Protein AF-A0A0T7A7K3-F1 (afdb_monomer_lite)

Sequence (112 aa):
MQKLRELGRRRLWVRLPKFRRALEADVCPAELNDLFEAYALAAERLEELREAEQPDQRLVFEYEVASRGIEEEVTRLLDAILWDPVNNPLSLIESGPVQGRIRIRAGWPSSY

Foldseek 3Di:
DVVQLVQLLVVLCVVPVVCVVVSPDPDDPPVSSVLSNQLSVLVVVLVVLVPDPDRPVVSNVVSVVSNVVSSVVNVVVSCVLCPDPVRNPVVVVPPDPPPDDDPPPDDDDDDD

Structure (mmCIF, N/CA/C/O backbone):
data_AF-A0A0T7A7K3-F1
#
_entry.id   AF-A0A0T7A7K3-F1
#
loop_
_atom_site.group_PDB
_atom_site.id
_atom_site.type_symbol
_atom_site.label_atom_id
_atom_site.label_alt_id
_atom_site.label_comp_id
_atom_site.label_asym_id
_atom_site.label_entity_id
_atom_site.label_seq_id
_atom_site.pdbx_PDB_ins_code
_atom_site.Cartn_x
_atom_site.Cartn_y
_atom_site.Cartn_z
_atom_site.occupancy
_atom_site.B_iso_or_equiv
_atom_site.auth_seq_id
_atom_site.auth_comp_id
_atom_site.auth_asym_id
_atom_site.auth_atom_id
_atom_site.pdbx_PDB_model_num
ATOM 1 N N . MET A 1 1 ? 4.990 17.292 -0.129 1.00 63.50 1 MET A N 1
ATOM 2 C CA . MET A 1 1 ? 4.841 16.267 -1.181 1.00 63.50 1 MET A CA 1
ATOM 3 C C . MET A 1 1 ? 5.895 15.158 -1.069 1.00 63.50 1 MET A C 1
ATOM 5 O O . MET A 1 1 ? 5.515 14.038 -0.776 1.00 63.50 1 MET A O 1
ATOM 9 N N . GLN A 1 2 ? 7.215 15.419 -1.157 1.00 77.12 2 GLN A N 1
ATOM 10 C CA . GLN A 1 2 ? 8.250 14.350 -1.117 1.00 77.12 2 GLN A CA 1
ATOM 11 C C . GLN A 1 2 ? 8.175 13.410 0.108 1.00 77.12 2 GLN A C 1
ATOM 13 O O . GLN A 1 2 ? 8.283 12.197 -0.042 1.00 77.12 2 GLN A O 1
ATOM 18 N N . LYS A 1 3 ? 7.885 13.947 1.303 1.00 88.88 3 LYS A N 1
ATOM 19 C CA . LYS A 1 3 ? 7.685 13.140 2.522 1.00 88.88 3 LYS A CA 1
ATOM 20 C C . LYS A 1 3 ? 6.522 12.143 2.414 1.00 88.88 3 LYS A C 1
ATOM 22 O O . LYS A 1 3 ? 6.654 11.019 2.887 1.00 88.88 3 LYS A O 1
ATOM 27 N N . LEU A 1 4 ? 5.405 12.538 1.792 1.00 91.00 4 LEU A N 1
ATOM 28 C CA . LEU A 1 4 ? 4.241 11.662 1.610 1.00 91.00 4 LEU A CA 1
ATOM 29 C C . LEU A 1 4 ? 4.563 10.532 0.632 1.00 91.00 4 LEU A C 1
ATOM 31 O O . LEU A 1 4 ? 4.238 9.382 0.901 1.00 91.00 4 LEU A O 1
ATOM 35 N N . ARG A 1 5 ? 5.290 10.832 -0.448 1.00 91.75 5 ARG A N 1
ATOM 36 C CA . ARG A 1 5 ? 5.752 9.820 -1.411 1.00 91.75 5 ARG A CA 1
ATOM 37 C C . ARG A 1 5 ? 6.628 8.765 -0.746 1.00 91.75 5 ARG A C 1
ATOM 39 O O . ARG A 1 5 ? 6.401 7.572 -0.916 1.00 91.75 5 ARG A O 1
ATOM 46 N N . GLU A 1 6 ? 7.604 9.188 0.054 1.00 91.75 6 GLU A N 1
ATOM 47 C CA . GLU A 1 6 ? 8.470 8.263 0.791 1.00 91.75 6 GLU A CA 1
ATOM 48 C C . GLU A 1 6 ? 7.693 7.426 1.814 1.00 91.75 6 GLU A C 1
ATOM 50 O O . GLU A 1 6 ? 7.941 6.224 1.934 1.00 91.75 6 GLU A O 1
ATOM 55 N N . LEU A 1 7 ? 6.742 8.037 2.529 1.00 94.31 7 LEU A N 1
ATOM 56 C CA . LEU A 1 7 ? 5.877 7.338 3.478 1.00 94.31 7 LEU A CA 1
ATOM 57 C C . LEU A 1 7 ? 5.026 6.274 2.776 1.00 94.31 7 LEU A C 1
ATOM 59 O O . LEU A 1 7 ? 5.019 5.118 3.199 1.00 94.31 7 LEU A O 1
ATOM 63 N N . GLY A 1 8 ? 4.364 6.642 1.680 1.00 94.56 8 GLY A N 1
ATOM 64 C CA . GLY A 1 8 ? 3.549 5.734 0.880 1.00 94.56 8 GLY A CA 1
ATOM 65 C C . GLY A 1 8 ? 4.364 4.581 0.316 1.00 94.56 8 GLY A C 1
ATOM 66 O O . GLY A 1 8 ? 3.991 3.424 0.494 1.00 94.56 8 GLY A O 1
ATOM 67 N N . ARG A 1 9 ? 5.540 4.877 -0.251 1.00 93.62 9 ARG A N 1
ATOM 68 C CA . ARG A 1 9 ? 6.483 3.868 -0.751 1.00 93.62 9 ARG A CA 1
ATOM 69 C C . ARG A 1 9 ? 6.906 2.885 0.342 1.00 93.62 9 ARG A C 1
ATOM 71 O O . ARG A 1 9 ? 6.900 1.681 0.110 1.00 93.62 9 ARG A O 1
ATOM 78 N N . ARG A 1 10 ? 7.224 3.366 1.551 1.00 94.12 10 ARG A N 1
ATOM 79 C CA . ARG A 1 10 ? 7.574 2.505 2.700 1.00 94.12 10 ARG A CA 1
ATOM 80 C C . ARG A 1 10 ? 6.406 1.630 3.146 1.00 94.12 10 ARG A C 1
ATOM 82 O O . ARG A 1 10 ? 6.602 0.443 3.399 1.00 94.12 10 ARG A O 1
ATOM 89 N N . ARG A 1 11 ? 5.196 2.188 3.228 1.00 95.44 11 ARG A N 1
ATOM 90 C CA . ARG A 1 11 ? 3.995 1.424 3.596 1.00 95.44 11 ARG A CA 1
ATOM 91 C C . ARG A 1 11 ? 3.689 0.349 2.543 1.00 95.44 11 ARG A C 1
ATOM 93 O O . ARG A 1 11 ? 3.483 -0.810 2.900 1.00 95.44 11 ARG A O 1
ATOM 100 N N . LEU A 1 12 ? 3.789 0.687 1.257 1.00 95.12 12 LEU A N 1
ATOM 101 C CA . LEU A 1 12 ? 3.646 -0.266 0.151 1.00 95.12 12 LEU A CA 1
ATOM 102 C C . LEU A 1 12 ? 4.750 -1.327 0.142 1.00 95.12 12 LEU A C 1
ATOM 104 O O . LEU A 1 12 ? 4.463 -2.482 -0.140 1.00 95.12 12 LEU A O 1
ATOM 108 N N . TRP A 1 13 ? 5.986 -0.999 0.520 1.00 94.62 13 TRP A N 1
ATOM 109 C CA . TRP A 1 13 ? 7.078 -1.977 0.629 1.00 94.62 13 TRP A CA 1
ATOM 110 C C . TRP A 1 13 ? 6.778 -3.082 1.656 1.00 94.62 13 TRP A C 1
ATOM 112 O O . TRP A 1 13 ? 7.101 -4.257 1.444 1.00 94.62 13 TRP A O 1
ATOM 122 N N . VAL A 1 14 ? 6.122 -2.720 2.764 1.00 94.06 14 VAL A N 1
ATOM 123 C CA . VAL A 1 14 ? 5.649 -3.686 3.768 1.00 94.06 14 VAL A CA 1
ATOM 124 C C . VAL A 1 14 ? 4.480 -4.498 3.213 1.00 94.06 14 VAL A C 1
ATOM 126 O O . VAL A 1 14 ? 4.453 -5.721 3.361 1.00 94.06 14 VAL A O 1
ATOM 129 N N . ARG A 1 15 ? 3.535 -3.821 2.555 1.00 94.38 15 ARG A N 1
ATOM 130 C CA . ARG A 1 15 ? 2.280 -4.400 2.069 1.00 94.38 15 ARG A CA 1
ATOM 131 C C . ARG A 1 15 ? 2.443 -5.322 0.858 1.00 94.38 15 ARG A C 1
ATOM 133 O O . ARG A 1 15 ? 1.731 -6.318 0.753 1.00 94.38 15 ARG A O 1
ATOM 140 N N . LEU A 1 16 ? 3.390 -5.010 -0.022 1.00 93.06 16 LEU A N 1
ATOM 141 C CA . LEU A 1 16 ? 3.636 -5.655 -1.309 1.00 93.06 16 LEU A CA 1
ATOM 142 C C . LEU A 1 16 ? 5.031 -6.311 -1.325 1.00 93.06 16 LEU A C 1
ATOM 144 O O . LEU A 1 16 ? 5.932 -5.870 -2.046 1.00 93.06 16 LEU A O 1
ATOM 148 N N . PRO A 1 17 ? 5.244 -7.400 -0.558 1.00 90.75 17 PRO A N 1
ATOM 149 C CA . PRO A 1 17 ? 6.564 -8.008 -0.392 1.00 90.75 17 PRO A CA 1
ATOM 150 C C . PRO A 1 17 ? 7.182 -8.497 -1.709 1.00 90.75 17 PRO A C 1
ATOM 152 O O . PRO A 1 17 ? 8.404 -8.528 -1.846 1.00 90.75 17 PRO A O 1
ATOM 155 N N . LYS A 1 18 ? 6.342 -8.846 -2.689 1.00 89.25 18 LYS A N 1
ATOM 156 C CA . LYS A 1 18 ? 6.757 -9.331 -4.010 1.00 89.25 18 LYS A CA 1
ATOM 157 C C . LYS A 1 18 ? 7.480 -8.262 -4.841 1.00 89.25 18 LYS A C 1
ATOM 159 O O . LYS A 1 18 ? 8.319 -8.608 -5.664 1.00 89.25 18 LYS A O 1
ATOM 164 N N . PHE A 1 19 ? 7.199 -6.982 -4.589 1.00 88.44 19 PHE A N 1
ATOM 165 C CA . PHE A 1 19 ? 7.701 -5.854 -5.377 1.00 88.44 19 PHE A CA 1
ATOM 166 C C . PHE A 1 19 ? 8.749 -5.005 -4.653 1.00 88.44 19 PHE A C 1
ATOM 168 O O . PHE A 1 19 ? 9.124 -3.944 -5.145 1.00 88.44 19 PHE A O 1
ATOM 175 N N . ARG A 1 20 ? 9.270 -5.464 -3.507 1.00 89.00 20 ARG A N 1
ATOM 176 C CA . ARG A 1 20 ? 10.242 -4.709 -2.693 1.00 89.00 20 ARG A CA 1
ATOM 177 C C . ARG A 1 20 ? 11.426 -4.174 -3.495 1.00 89.00 20 ARG A C 1
ATOM 179 O O . ARG A 1 20 ? 11.726 -2.994 -3.387 1.00 89.00 20 ARG A O 1
ATOM 186 N N . ARG A 1 21 ? 12.027 -5.002 -4.360 1.00 83.25 21 ARG A N 1
ATOM 187 C CA . ARG A 1 21 ? 13.162 -4.588 -5.210 1.00 83.25 21 ARG A CA 1
ATOM 188 C C . ARG A 1 21 ? 12.791 -3.456 -6.173 1.00 83.25 21 ARG A C 1
ATOM 190 O O . ARG A 1 21 ? 13.605 -2.577 -6.411 1.00 83.25 21 ARG A O 1
ATO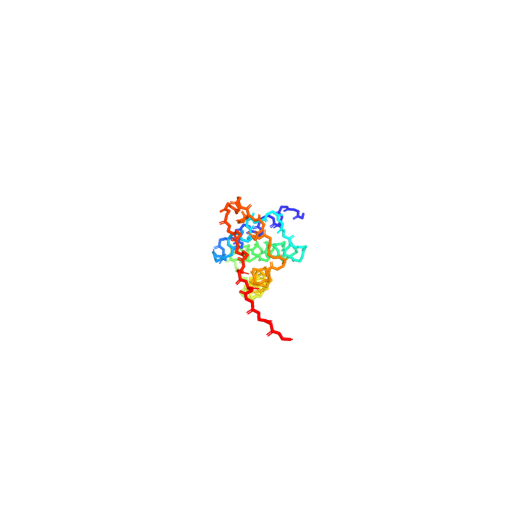M 197 N N . ALA A 1 22 ? 11.573 -3.471 -6.712 1.00 83.94 22 ALA A N 1
ATOM 198 C CA . ALA A 1 22 ? 11.098 -2.421 -7.609 1.00 83.94 22 ALA A CA 1
ATOM 199 C C . ALA A 1 22 ? 10.732 -1.137 -6.842 1.00 83.94 22 ALA A C 1
ATOM 201 O O . ALA A 1 22 ? 10.994 -0.040 -7.318 1.00 83.94 22 ALA A O 1
ATOM 202 N N . LEU A 1 23 ? 10.199 -1.265 -5.623 1.00 86.00 23 LEU A N 1
ATOM 203 C CA . LEU A 1 23 ? 9.906 -0.137 -4.730 1.00 86.00 23 LEU A CA 1
ATOM 204 C C . LEU A 1 23 ? 11.173 0.502 -4.128 1.00 86.00 23 LEU A C 1
ATOM 206 O O . LEU A 1 23 ? 11.143 1.662 -3.726 1.00 86.00 23 LEU A O 1
ATOM 210 N N . GLU A 1 24 ? 12.281 -0.237 -4.058 1.00 84.50 24 GLU A N 1
ATOM 211 C CA . GLU A 1 24 ? 13.604 0.262 -3.653 1.00 84.50 24 GLU A CA 1
ATOM 212 C C . GLU A 1 24 ? 14.348 0.980 -4.782 1.00 84.50 24 GLU A C 1
ATOM 214 O O . GLU A 1 24 ? 15.292 1.720 -4.506 1.00 84.50 24 GLU A O 1
ATOM 219 N N . ALA A 1 25 ? 13.941 0.783 -6.039 1.00 77.69 25 ALA A N 1
ATOM 220 C CA . ALA A 1 25 ? 14.588 1.428 -7.169 1.00 77.69 25 ALA A CA 1
ATOM 221 C C . ALA A 1 25 ? 14.438 2.956 -7.076 1.00 77.69 25 ALA A C 1
ATOM 223 O O . ALA A 1 25 ? 13.349 3.487 -6.844 1.00 77.69 25 ALA A O 1
ATOM 224 N N . ASP A 1 26 ? 15.547 3.667 -7.284 1.00 66.00 26 ASP A N 1
ATOM 225 C CA . ASP A 1 26 ? 15.580 5.136 -7.268 1.00 66.00 26 ASP A CA 1
ATOM 226 C C . ASP A 1 26 ? 14.891 5.750 -8.497 1.00 66.00 26 ASP A C 1
ATOM 228 O O . ASP A 1 26 ? 14.486 6.911 -8.489 1.00 66.00 26 ASP A O 1
ATOM 232 N N . VAL A 1 27 ? 14.716 4.951 -9.553 1.00 64.81 27 VAL A N 1
ATOM 233 C CA . VAL A 1 27 ? 14.011 5.346 -10.770 1.00 64.81 27 VAL A CA 1
ATOM 234 C C . VAL A 1 27 ? 12.588 4.809 -10.702 1.00 64.81 27 VAL A C 1
ATOM 236 O O . VAL A 1 27 ? 12.342 3.634 -10.970 1.00 64.81 27 VAL A O 1
ATOM 239 N N . CYS A 1 28 ? 11.651 5.686 -10.346 1.00 69.00 28 CYS A N 1
ATOM 240 C CA . CYS A 1 28 ? 10.224 5.389 -10.342 1.00 69.00 28 CYS A CA 1
ATOM 241 C C . CYS A 1 28 ? 9.498 6.337 -11.311 1.00 69.00 28 CYS A C 1
ATOM 243 O O . CYS A 1 28 ? 9.688 7.555 -11.199 1.00 69.00 28 CYS A O 1
ATOM 245 N N . PRO A 1 29 ? 8.682 5.831 -12.256 1.00 77.81 29 PRO A N 1
ATOM 246 C CA . PRO A 1 29 ? 7.860 6.682 -13.110 1.00 77.81 29 PRO A CA 1
ATOM 247 C C . PRO A 1 29 ? 6.990 7.646 -12.294 1.00 77.81 29 PRO A C 1
ATOM 249 O O . PRO A 1 29 ? 6.572 7.341 -11.176 1.00 77.81 29 PRO A O 1
ATOM 252 N N . ALA A 1 30 ? 6.718 8.826 -12.859 1.00 82.38 30 ALA A N 1
ATOM 253 C CA . ALA A 1 30 ? 5.961 9.883 -12.184 1.00 82.38 30 ALA A CA 1
ATOM 254 C C . ALA A 1 30 ? 4.585 9.399 -11.692 1.00 82.38 30 ALA A C 1
ATOM 256 O O . ALA A 1 30 ? 4.184 9.732 -10.583 1.00 82.38 30 ALA A O 1
ATOM 257 N N . GLU A 1 31 ? 3.938 8.529 -12.465 1.00 84.94 31 GLU A N 1
ATOM 258 C CA . GLU A 1 31 ? 2.652 7.904 -12.139 1.00 84.94 31 GLU A CA 1
ATOM 259 C C . GLU A 1 31 ? 2.696 7.110 -10.821 1.00 84.94 31 GLU A C 1
ATOM 261 O O . GLU A 1 31 ? 1.773 7.195 -10.014 1.00 84.94 31 GLU A O 1
ATOM 266 N N . LEU A 1 32 ? 3.796 6.400 -10.537 1.00 89.50 32 LEU A N 1
ATOM 267 C CA . LEU A 1 32 ? 3.963 5.693 -9.264 1.00 89.50 32 LEU A CA 1
ATOM 268 C C . LEU A 1 32 ? 4.151 6.657 -8.090 1.00 89.50 32 LEU A C 1
ATOM 270 O O . LEU A 1 32 ? 3.664 6.383 -6.996 1.00 89.50 32 LEU A O 1
ATOM 274 N N . ASN A 1 33 ? 4.809 7.801 -8.301 1.00 90.44 33 ASN A N 1
ATOM 275 C CA . ASN A 1 33 ? 4.988 8.795 -7.241 1.00 90.44 33 ASN A CA 1
ATOM 276 C C . ASN A 1 33 ? 3.650 9.366 -6.758 1.00 90.44 33 ASN A C 1
ATOM 278 O O . ASN A 1 33 ? 3.467 9.533 -5.551 1.00 90.44 33 ASN A O 1
ATOM 282 N N . ASP A 1 34 ? 2.723 9.632 -7.676 1.00 92.12 34 ASP A N 1
ATOM 283 C CA . ASP A 1 34 ? 1.396 10.144 -7.329 1.00 92.12 34 ASP A CA 1
ATOM 284 C C . ASP A 1 34 ? 0.569 9.080 -6.591 1.00 92.12 34 ASP A C 1
ATOM 286 O O . ASP A 1 34 ? -0.093 9.385 -5.596 1.00 92.12 34 ASP A O 1
ATOM 290 N N . LEU A 1 35 ? 0.686 7.809 -6.990 1.00 95.06 35 LEU A N 1
ATOM 291 C CA . LEU A 1 35 ? 0.058 6.690 -6.279 1.00 95.06 35 LEU A CA 1
ATOM 292 C C . LEU A 1 35 ? 0.645 6.479 -4.879 1.00 95.06 35 LEU A C 1
ATOM 294 O O . LEU A 1 35 ? -0.097 6.180 -3.946 1.00 95.06 35 LEU A O 1
ATOM 298 N N . PHE A 1 36 ? 1.953 6.670 -4.690 1.00 94.94 36 PHE A N 1
ATOM 299 C CA . PHE A 1 36 ? 2.564 6.600 -3.361 1.00 94.94 36 PHE A CA 1
ATOM 300 C C . PHE A 1 36 ? 2.031 7.703 -2.449 1.00 94.94 36 PHE A C 1
ATOM 302 O O . PHE A 1 36 ? 1.682 7.442 -1.300 1.00 94.94 36 PHE A O 1
ATOM 309 N N . GLU A 1 37 ? 1.939 8.928 -2.958 1.00 94.75 37 GLU A N 1
ATOM 310 C CA . GLU A 1 37 ? 1.385 10.055 -2.211 1.00 94.75 37 GLU A CA 1
ATOM 311 C C . GLU A 1 37 ? -0.089 9.826 -1.847 1.00 94.75 37 GLU A C 1
ATOM 313 O O . GLU A 1 37 ? -0.460 9.976 -0.681 1.00 94.75 37 GLU A O 1
ATOM 318 N N . ALA A 1 38 ? -0.903 9.364 -2.800 1.00 96.19 38 ALA A N 1
ATOM 319 C CA . ALA A 1 38 ? -2.302 9.013 -2.562 1.00 96.19 38 ALA A CA 1
ATOM 320 C C . ALA A 1 38 ? -2.452 7.888 -1.524 1.00 96.19 38 ALA A C 1
ATOM 322 O O . ALA A 1 38 ? -3.289 7.986 -0.625 1.00 96.19 38 ALA A O 1
ATOM 323 N N . TYR A 1 39 ? -1.615 6.847 -1.601 1.00 97.50 39 TYR A N 1
ATOM 324 C CA . TYR A 1 39 ? -1.639 5.747 -0.638 1.00 97.50 39 TYR A CA 1
ATOM 325 C C . TYR A 1 39 ? -1.279 6.212 0.771 1.00 97.50 39 TYR A C 1
ATOM 327 O O . TYR A 1 39 ? -1.909 5.792 1.738 1.00 97.50 39 TYR A O 1
ATOM 335 N N . ALA A 1 40 ? -0.278 7.090 0.901 1.00 97.06 40 ALA A N 1
ATOM 336 C CA . ALA A 1 40 ? 0.127 7.630 2.193 1.00 97.06 40 ALA A CA 1
ATOM 337 C C . ALA A 1 40 ? -1.042 8.334 2.892 1.00 97.06 40 ALA A C 1
ATOM 339 O O . ALA A 1 40 ? -1.331 8.012 4.043 1.00 97.06 40 ALA A O 1
ATOM 340 N N . LEU A 1 41 ? -1.736 9.217 2.166 1.00 96.94 41 LEU A N 1
ATOM 341 C CA . LEU A 1 41 ? -2.890 9.966 2.666 1.00 96.94 41 LEU A CA 1
ATOM 342 C C . LEU A 1 41 ? -4.064 9.045 3.017 1.00 96.94 41 LEU A C 1
ATOM 344 O O . LEU A 1 41 ? -4.653 9.179 4.087 1.00 96.94 41 LEU A O 1
ATOM 348 N N . ALA A 1 42 ? -4.388 8.086 2.144 1.00 96.88 42 ALA A N 1
ATOM 349 C CA . ALA A 1 42 ? -5.478 7.146 2.388 1.00 96.88 42 ALA A CA 1
ATOM 350 C C . ALA A 1 42 ? -5.207 6.269 3.620 1.00 96.88 42 ALA A C 1
ATOM 352 O O . ALA A 1 42 ? -6.083 6.102 4.467 1.00 96.88 42 ALA A O 1
ATOM 353 N N . ALA A 1 43 ? -3.984 5.751 3.748 1.00 96.06 43 ALA A N 1
ATOM 354 C CA . ALA A 1 43 ? -3.595 4.907 4.869 1.00 96.06 43 ALA A CA 1
ATOM 355 C C . ALA A 1 43 ? -3.509 5.690 6.189 1.00 96.06 43 ALA A C 1
ATOM 357 O O . ALA A 1 43 ? -3.888 5.157 7.224 1.00 96.06 43 ALA A O 1
ATOM 358 N N . GLU A 1 44 ? -3.025 6.937 6.169 1.00 96.31 44 GLU A N 1
ATOM 359 C CA . GLU A 1 44 ? -2.989 7.811 7.353 1.00 96.31 44 GLU A CA 1
ATOM 360 C C . GLU A 1 44 ? -4.408 8.119 7.823 1.00 96.31 44 GLU A C 1
ATOM 362 O O . GLU A 1 44 ? -4.741 7.894 8.983 1.00 96.31 44 GLU A O 1
ATOM 367 N N . ARG A 1 45 ? -5.294 8.497 6.898 1.00 96.06 45 ARG A N 1
ATOM 368 C CA . ARG A 1 45 ? -6.683 8.772 7.249 1.00 96.06 45 ARG A CA 1
ATOM 369 C C . ARG A 1 45 ? -7.423 7.534 7.756 1.00 96.06 45 ARG A C 1
ATOM 371 O O . ARG A 1 45 ? -8.244 7.640 8.662 1.00 96.06 45 ARG A O 1
ATOM 378 N N . LEU A 1 46 ? -7.138 6.362 7.192 1.00 95.69 46 LEU A N 1
ATOM 379 C CA . LEU A 1 46 ? -7.699 5.095 7.657 1.00 95.69 46 LEU A CA 1
ATOM 380 C C . LEU A 1 46 ? -7.237 4.743 9.079 1.00 95.69 46 LEU A C 1
ATOM 382 O O . LEU A 1 46 ? -8.028 4.228 9.866 1.00 95.69 46 LEU A O 1
ATOM 386 N N . GLU A 1 47 ? -5.972 5.006 9.401 1.00 95.25 47 GLU A N 1
ATOM 387 C CA . GLU A 1 47 ? -5.405 4.820 10.740 1.00 95.25 47 GLU A CA 1
ATOM 388 C C . GLU A 1 47 ? -6.087 5.753 11.748 1.00 95.25 47 GLU A C 1
ATOM 390 O O . GLU A 1 47 ? -6.660 5.270 12.722 1.00 95.25 47 GLU A O 1
ATOM 395 N N . GLU A 1 48 ? -6.185 7.050 11.437 1.00 95.88 48 GLU A N 1
ATOM 396 C CA . GLU A 1 48 ? -6.914 8.030 12.258 1.00 95.88 48 GLU A CA 1
ATOM 397 C C . GLU A 1 48 ? -8.376 7.628 12.500 1.00 95.88 48 GLU A C 1
ATOM 399 O O . GLU A 1 48 ? -8.889 7.739 13.613 1.00 95.88 48 GLU A O 1
ATOM 404 N N . LEU A 1 49 ? -9.067 7.161 11.454 1.00 95.88 49 LEU A N 1
ATOM 405 C CA . LEU A 1 49 ? -10.460 6.730 11.557 1.00 95.88 49 LEU A CA 1
ATOM 406 C C . LEU A 1 49 ? -10.612 5.501 12.452 1.00 95.88 49 LEU A C 1
ATOM 408 O O . LEU A 1 49 ? -11.613 5.405 13.152 1.00 95.88 49 LEU A O 1
ATOM 412 N N . ARG A 1 50 ? -9.652 4.571 12.431 1.00 93.69 50 ARG A N 1
ATOM 413 C CA . ARG A 1 50 ? -9.676 3.349 13.250 1.00 93.69 50 ARG A CA 1
ATOM 414 C C . ARG A 1 50 ? -9.314 3.602 14.710 1.00 93.69 50 ARG A C 1
ATOM 416 O O . ARG A 1 50 ? -9.792 2.870 15.570 1.00 93.69 50 ARG A O 1
ATOM 423 N N . GLU A 1 51 ? -8.482 4.603 14.978 1.00 95.81 51 GLU A N 1
ATOM 424 C CA . GLU A 1 51 ? -8.077 4.996 16.333 1.00 95.81 51 GLU A CA 1
ATOM 425 C C . GLU A 1 51 ? -9.093 5.916 17.030 1.00 95.81 51 GLU A C 1
ATOM 427 O O . GLU A 1 51 ? -9.014 6.117 18.243 1.00 95.81 51 GLU A O 1
ATOM 432 N N . ALA A 1 52 ? -10.063 6.464 16.293 1.00 94.88 52 ALA A N 1
ATOM 433 C CA . ALA A 1 52 ? -11.122 7.290 16.861 1.00 94.88 52 ALA A CA 1
ATOM 434 C C . ALA A 1 52 ? -11.974 6.515 17.886 1.00 94.88 52 ALA A C 1
ATOM 436 O O . ALA A 1 52 ? -12.289 5.344 17.696 1.00 94.88 52 ALA A O 1
ATOM 437 N N . GLU A 1 53 ? -12.424 7.199 18.947 1.00 92.69 53 GLU A N 1
ATOM 438 C CA . GLU A 1 53 ? -13.273 6.612 20.002 1.00 92.69 53 GLU A CA 1
ATOM 439 C C . GLU A 1 53 ? -14.590 6.038 19.447 1.00 92.69 53 GLU A C 1
ATOM 441 O O . GLU A 1 53 ? -15.096 5.025 19.927 1.00 92.69 53 GLU A O 1
ATOM 446 N N . GLN A 1 54 ? -15.134 6.679 18.409 1.00 94.06 54 GLN A N 1
ATOM 447 C CA . GLN A 1 54 ? -16.330 6.243 17.691 1.00 94.06 54 GLN A CA 1
ATOM 448 C C . GLN A 1 54 ? -16.049 6.267 16.182 1.00 94.06 54 GLN A C 1
ATOM 450 O O . GLN A 1 54 ? -16.323 7.270 15.518 1.00 94.06 54 GLN A O 1
ATOM 455 N N . PRO A 1 55 ? -15.460 5.192 15.633 1.00 90.94 55 PRO A N 1
ATOM 456 C CA . PRO A 1 55 ? -15.069 5.137 14.231 1.00 90.94 55 PRO A CA 1
ATOM 457 C C . PRO A 1 55 ? -16.299 5.105 13.317 1.00 90.94 55 PRO A C 1
ATOM 459 O O . PRO A 1 55 ? -17.169 4.238 13.456 1.00 90.94 55 PRO A O 1
ATOM 462 N N . ASP A 1 56 ? -16.351 6.011 12.337 1.00 95.25 56 ASP A N 1
ATOM 463 C CA . ASP A 1 56 ? -17.343 5.949 11.262 1.00 95.25 56 ASP A CA 1
ATOM 464 C C . ASP A 1 56 ? -17.021 4.759 10.348 1.00 95.25 56 ASP A C 1
ATOM 466 O O . ASP A 1 56 ? -16.152 4.823 9.476 1.00 95.25 56 ASP A O 1
ATOM 470 N N . GLN A 1 57 ? -17.739 3.656 10.562 1.00 95.88 57 GLN A N 1
ATOM 471 C CA . GLN A 1 57 ? -17.539 2.393 9.849 1.00 95.88 57 GLN A CA 1
ATOM 472 C C . GLN A 1 57 ? -17.698 2.531 8.333 1.00 95.88 57 GLN A C 1
ATOM 474 O O . GLN A 1 57 ? -17.058 1.798 7.578 1.00 95.88 57 GLN A O 1
ATOM 479 N N . ARG A 1 58 ? -18.525 3.476 7.868 1.00 96.81 58 ARG A N 1
ATOM 480 C CA . ARG A 1 58 ? -18.689 3.719 6.437 1.00 96.81 58 ARG A CA 1
ATOM 481 C C . ARG A 1 58 ? -17.430 4.353 5.862 1.00 96.81 58 ARG A C 1
ATOM 483 O O . ARG A 1 58 ? -16.934 3.877 4.845 1.00 96.81 58 ARG A O 1
ATOM 490 N N . LEU A 1 59 ? -16.899 5.383 6.519 1.00 95.94 59 LEU A N 1
ATOM 491 C CA . LEU A 1 59 ? -15.658 6.020 6.080 1.00 95.94 59 LEU A CA 1
ATOM 492 C C . LEU A 1 59 ? -14.473 5.057 6.172 1.00 95.94 59 LEU A C 1
ATOM 494 O O . LEU A 1 59 ? -13.673 5.000 5.245 1.00 95.94 59 LEU A O 1
ATOM 498 N N . VAL A 1 60 ? -14.384 4.251 7.234 1.00 96.94 60 VAL A N 1
ATOM 499 C CA . VAL A 1 60 ? -13.362 3.195 7.341 1.00 96.94 60 VAL A CA 1
ATOM 500 C C . VAL A 1 60 ? -13.416 2.279 6.116 1.00 96.94 60 VAL A C 1
ATOM 502 O O . VAL A 1 60 ? -12.394 2.080 5.463 1.00 96.94 60 VAL A O 1
ATOM 505 N N . PHE A 1 61 ? -14.601 1.785 5.750 1.00 97.38 61 PHE A N 1
ATOM 506 C CA . PHE A 1 61 ? -14.767 0.931 4.575 1.00 97.38 61 PHE A CA 1
ATOM 507 C C . PHE A 1 61 ? -14.396 1.641 3.262 1.00 97.38 61 PHE A C 1
ATOM 509 O O . PHE A 1 61 ? -13.691 1.070 2.432 1.00 97.38 61 PHE A O 1
ATOM 516 N N . GLU A 1 62 ? -14.820 2.892 3.069 1.00 97.56 62 GLU A N 1
ATOM 517 C CA . GLU A 1 62 ? -14.486 3.676 1.871 1.00 97.56 62 GLU A CA 1
ATOM 518 C C . GLU A 1 62 ? -12.962 3.852 1.717 1.00 97.56 62 GLU A C 1
ATOM 520 O O . GLU A 1 62 ? -12.416 3.628 0.633 1.00 97.56 62 GLU A O 1
ATOM 525 N N . TYR A 1 63 ? -12.255 4.162 2.808 1.00 97.25 63 TYR A N 1
ATOM 526 C CA . TYR A 1 63 ? -10.795 4.295 2.807 1.00 97.25 63 TYR A CA 1
ATOM 527 C C . TYR A 1 63 ? -10.061 2.954 2.674 1.00 97.25 63 TYR A C 1
ATOM 529 O O . TYR A 1 63 ? -8.997 2.900 2.051 1.00 97.25 63 TYR A O 1
ATOM 537 N N . GLU A 1 64 ? -10.615 1.854 3.191 1.00 97.00 64 GLU A N 1
ATOM 538 C CA . GLU A 1 64 ? -10.094 0.508 2.926 1.00 97.00 64 GLU A CA 1
ATOM 539 C C . GLU A 1 64 ? -10.174 0.151 1.440 1.00 97.00 64 GLU A C 1
ATOM 541 O O . GLU A 1 64 ? -9.198 -0.349 0.875 1.00 97.00 64 GLU A O 1
ATOM 546 N N . VAL A 1 65 ? -11.313 0.425 0.798 1.00 97.81 65 VAL A N 1
ATOM 547 C CA . VAL A 1 65 ? -11.508 0.179 -0.637 1.00 97.81 65 VAL A CA 1
ATOM 548 C C . VAL A 1 65 ? -10.565 1.051 -1.462 1.00 97.81 65 VAL A C 1
ATOM 550 O O . VAL A 1 65 ? -9.893 0.535 -2.354 1.00 97.81 65 VAL A O 1
ATOM 553 N N . ALA A 1 66 ? -10.449 2.340 -1.133 1.00 96.88 66 ALA A N 1
ATOM 554 C CA . ALA A 1 66 ? -9.516 3.243 -1.803 1.00 96.88 66 ALA A CA 1
ATOM 555 C C . ALA A 1 66 ? -8.061 2.761 -1.673 1.00 96.88 66 ALA A C 1
ATOM 557 O O . ALA A 1 66 ? -7.337 2.705 -2.666 1.00 96.88 66 ALA A O 1
ATOM 558 N N . SER A 1 67 ? -7.649 2.343 -0.471 1.00 96.75 67 SER A N 1
ATOM 559 C CA . 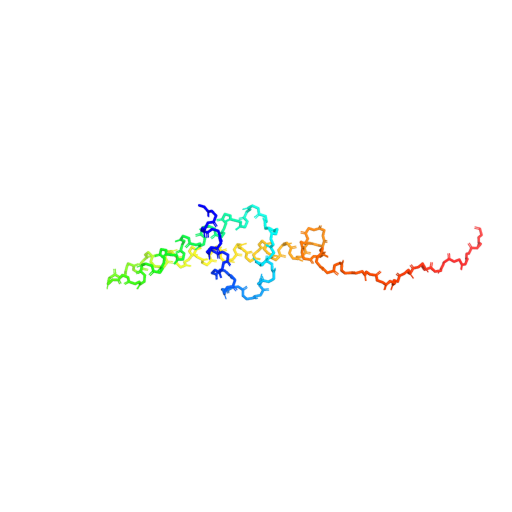SER A 1 67 ? -6.290 1.842 -0.229 1.00 96.75 67 SER A CA 1
ATOM 560 C C . SER A 1 67 ? -5.995 0.591 -1.059 1.00 96.75 67 SER A C 1
ATOM 562 O O . SER A 1 67 ? -4.936 0.502 -1.676 1.00 96.75 67 SER A O 1
ATOM 564 N N . ARG A 1 68 ? -6.946 -0.352 -1.133 1.00 97.12 68 ARG A N 1
ATOM 565 C CA . ARG A 1 68 ? -6.813 -1.557 -1.968 1.00 97.12 68 ARG A CA 1
ATOM 566 C C . ARG A 1 68 ? -6.746 -1.231 -3.456 1.00 97.12 68 ARG A C 1
ATOM 568 O O . ARG A 1 68 ? -5.899 -1.787 -4.143 1.00 97.12 68 ARG A O 1
ATOM 575 N N . GLY A 1 69 ? -7.575 -0.306 -3.940 1.00 97.94 69 GLY A N 1
ATOM 576 C CA . GLY A 1 69 ? -7.532 0.127 -5.339 1.00 97.94 69 GLY A CA 1
ATOM 577 C C . GLY A 1 69 ? -6.171 0.714 -5.725 1.00 97.94 69 GLY A C 1
ATOM 578 O O . GLY A 1 69 ? -5.651 0.426 -6.800 1.00 97.94 69 GLY A O 1
ATOM 579 N N . ILE A 1 70 ? -5.545 1.471 -4.820 1.00 97.00 70 ILE A N 1
ATOM 580 C CA . ILE A 1 70 ? -4.190 1.992 -5.036 1.00 97.00 70 ILE A CA 1
ATOM 581 C C . ILE A 1 70 ? -3.147 0.859 -5.006 1.00 97.00 70 ILE A C 1
ATOM 583 O O . ILE A 1 70 ? -2.258 0.836 -5.855 1.00 97.00 70 ILE A O 1
ATOM 587 N N . GLU A 1 71 ? -3.252 -0.105 -4.079 1.00 96.38 71 GLU A N 1
ATOM 588 C CA . GLU A 1 71 ? -2.370 -1.291 -4.031 1.00 96.38 71 GLU A CA 1
ATOM 589 C C . GLU A 1 71 ? -2.417 -2.102 -5.341 1.00 96.38 71 GLU A C 1
ATOM 591 O O . GLU A 1 71 ? -1.374 -2.536 -5.845 1.00 96.38 71 GLU A O 1
ATOM 596 N N . GLU A 1 72 ? -3.613 -2.295 -5.900 1.00 96.50 72 GLU A N 1
ATOM 597 C CA . GLU A 1 72 ? -3.840 -3.007 -7.162 1.00 96.50 72 GLU A CA 1
ATOM 598 C C . GLU A 1 72 ? -3.242 -2.257 -8.356 1.00 96.50 72 GLU A C 1
ATOM 600 O O . GLU A 1 72 ? -2.545 -2.858 -9.175 1.00 96.50 72 GLU A O 1
ATOM 605 N N . GLU A 1 73 ? -3.444 -0.942 -8.433 1.00 95.44 73 GLU A N 1
ATOM 606 C CA . GLU A 1 73 ? -2.910 -0.129 -9.525 1.00 95.44 73 GLU A CA 1
ATOM 607 C C . GLU A 1 73 ? -1.377 -0.053 -9.491 1.00 95.44 73 GLU A C 1
ATOM 609 O O . GLU A 1 73 ? -0.718 -0.230 -10.517 1.00 95.44 73 GLU A O 1
ATOM 614 N N . VAL A 1 74 ? -0.788 0.113 -8.301 1.00 93.69 74 VAL A N 1
ATOM 615 C CA . VAL A 1 74 ? 0.670 0.045 -8.113 1.00 93.69 74 VAL A CA 1
ATOM 616 C C . VAL A 1 74 ? 1.200 -1.316 -8.558 1.00 93.69 74 VAL A C 1
ATOM 618 O O . VAL A 1 74 ? 2.195 -1.383 -9.276 1.00 93.69 74 VAL A O 1
ATOM 621 N N . THR A 1 75 ? 0.528 -2.402 -8.172 1.00 92.75 75 THR A N 1
ATOM 622 C CA . THR A 1 75 ? 0.896 -3.762 -8.585 1.00 92.75 75 THR A CA 1
ATOM 623 C C . THR A 1 75 ? 0.868 -3.904 -10.105 1.00 92.75 75 THR A C 1
ATOM 625 O O . THR A 1 75 ? 1.843 -4.372 -10.688 1.00 92.75 75 THR A O 1
ATOM 628 N N . ARG A 1 76 ? -0.197 -3.428 -10.760 1.00 92.06 76 ARG A N 1
ATOM 629 C CA . ARG A 1 76 ? -0.348 -3.463 -12.219 1.00 92.06 76 ARG A CA 1
ATOM 630 C C . ARG A 1 76 ? 0.787 -2.731 -12.935 1.00 92.06 76 ARG A C 1
ATOM 632 O O . ARG A 1 76 ? 1.348 -3.265 -13.891 1.00 92.06 76 ARG A O 1
ATOM 639 N N . LEU A 1 77 ? 1.130 -1.526 -12.480 1.00 89.94 77 LEU A N 1
ATOM 640 C CA . LEU A 1 77 ? 2.211 -0.735 -13.073 1.00 89.94 77 LEU A CA 1
ATOM 641 C C . LEU A 1 77 ? 3.577 -1.384 -12.846 1.00 89.94 77 LEU A C 1
ATOM 643 O O . LEU A 1 77 ? 4.386 -1.448 -13.768 1.00 89.94 77 LEU A O 1
ATOM 647 N N . LEU A 1 78 ? 3.833 -1.908 -11.646 1.00 88.19 78 LEU A N 1
ATOM 648 C CA . LEU A 1 78 ? 5.090 -2.590 -11.344 1.00 88.19 78 LEU A CA 1
ATOM 649 C C . LEU A 1 78 ? 5.240 -3.885 -12.145 1.00 88.19 78 LEU A C 1
ATOM 651 O O . LEU A 1 78 ? 6.315 -4.126 -12.684 1.00 88.19 78 LEU A O 1
ATOM 655 N N . ASP A 1 79 ? 4.181 -4.680 -12.291 1.00 88.44 79 ASP A N 1
ATOM 656 C CA . ASP A 1 79 ? 4.193 -5.863 -13.157 1.00 88.44 79 ASP A CA 1
ATOM 657 C C . ASP A 1 79 ? 4.461 -5.483 -14.620 1.00 88.44 79 ASP A C 1
ATOM 659 O O . ASP A 1 79 ? 5.269 -6.137 -15.279 1.00 88.44 79 ASP A O 1
ATOM 663 N N . ALA A 1 80 ? 3.855 -4.401 -15.122 1.00 84.56 80 ALA A N 1
ATOM 664 C CA . ALA A 1 80 ? 4.103 -3.913 -16.479 1.00 84.56 80 ALA A CA 1
ATOM 665 C C . ALA A 1 80 ? 5.568 -3.484 -16.687 1.00 84.56 80 ALA A C 1
ATOM 667 O O . ALA A 1 80 ? 6.181 -3.851 -17.689 1.00 84.56 80 ALA A O 1
ATOM 668 N N . ILE A 1 81 ? 6.149 -2.766 -15.720 1.00 79.44 81 ILE A N 1
ATOM 669 C CA . ILE A 1 81 ? 7.556 -2.332 -15.748 1.00 79.44 81 ILE A CA 1
ATOM 670 C C . ILE A 1 81 ? 8.509 -3.531 -15.674 1.00 79.44 81 ILE A C 1
ATOM 672 O O . ILE A 1 81 ? 9.536 -3.557 -16.348 1.00 79.44 81 ILE A O 1
ATOM 676 N N . LEU A 1 82 ? 8.190 -4.527 -14.846 1.00 76.81 82 LEU A N 1
ATOM 677 C CA . LEU A 1 82 ? 9.015 -5.722 -14.677 1.00 76.81 82 LEU A CA 1
ATOM 678 C C . LEU A 1 82 ? 8.942 -6.665 -15.885 1.00 76.81 82 LEU A C 1
ATOM 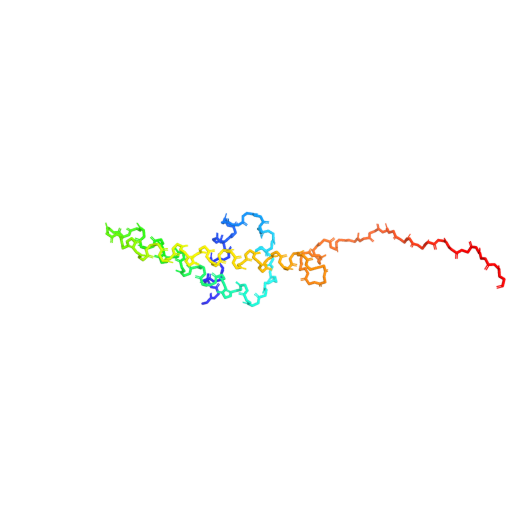680 O O . LEU A 1 82 ? 9.933 -7.332 -16.189 1.00 76.81 82 LEU A O 1
ATOM 684 N N . TRP A 1 83 ? 7.792 -6.728 -16.559 1.00 70.81 83 TRP A N 1
ATOM 685 C CA . TRP A 1 83 ? 7.571 -7.565 -17.738 1.00 70.81 83 TRP A CA 1
ATOM 686 C C . TRP A 1 83 ? 8.200 -6.995 -19.017 1.00 70.81 83 TRP A C 1
ATOM 688 O O . TRP A 1 83 ? 8.551 -7.773 -19.901 1.00 70.81 83 TRP A O 1
ATOM 698 N N . ASP A 1 84 ? 8.373 -5.674 -19.131 1.00 63.75 84 ASP A N 1
ATOM 699 C CA . ASP A 1 84 ? 8.956 -5.044 -20.321 1.00 63.75 84 ASP A CA 1
ATOM 700 C C . ASP A 1 84 ? 10.502 -5.127 -20.323 1.00 63.75 84 ASP A C 1
ATOM 702 O O . ASP A 1 84 ? 11.159 -4.374 -19.603 1.00 63.75 84 ASP A O 1
ATOM 706 N N . PRO A 1 85 ? 11.139 -5.981 -21.154 1.00 55.16 85 PRO A N 1
ATOM 707 C CA . PRO A 1 85 ? 12.597 -6.111 -21.179 1.00 55.16 85 PRO A CA 1
ATOM 708 C C . PRO A 1 85 ? 13.322 -4.862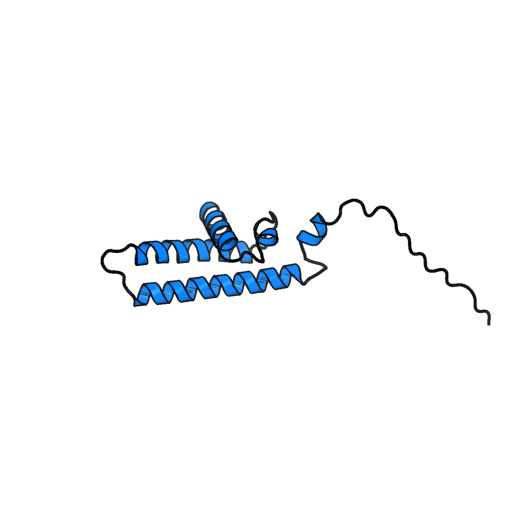 -21.707 1.00 55.16 85 PRO A C 1
ATOM 710 O O . PRO A 1 85 ? 14.533 -4.759 -21.526 1.00 55.16 85 PRO A O 1
ATOM 713 N N . VAL A 1 86 ? 12.623 -3.931 -22.366 1.00 58.22 86 VAL A N 1
ATOM 714 C CA . VAL A 1 86 ? 13.201 -2.694 -22.919 1.00 58.22 86 VAL A CA 1
ATOM 715 C C . VAL A 1 86 ? 13.151 -1.552 -21.900 1.00 58.22 86 VAL A C 1
ATOM 717 O O . VAL A 1 86 ? 14.048 -0.713 -21.891 1.00 58.22 86 VAL A O 1
ATOM 720 N N . ASN A 1 87 ? 12.146 -1.540 -21.016 1.00 54.53 87 ASN A N 1
ATOM 721 C CA . ASN A 1 87 ? 11.931 -0.474 -20.030 1.00 54.53 87 ASN A CA 1
ATOM 722 C C . ASN A 1 87 ? 12.116 -0.912 -18.567 1.00 54.53 87 ASN A C 1
ATOM 724 O O . ASN A 1 87 ? 11.916 -0.095 -17.671 1.00 54.53 87 ASN A O 1
ATOM 728 N N . ASN A 1 88 ? 12.516 -2.160 -18.298 1.00 60.22 88 ASN A N 1
ATOM 729 C CA . ASN A 1 88 ? 12.754 -2.643 -16.938 1.00 60.22 88 ASN A CA 1
ATOM 730 C C . ASN A 1 88 ? 14.006 -1.977 -16.318 1.00 60.22 88 ASN A C 1
ATOM 732 O O . ASN A 1 88 ? 15.131 -2.323 -16.693 1.00 60.22 88 ASN A O 1
ATOM 736 N N . PRO A 1 89 ? 13.868 -1.092 -15.313 1.00 55.72 89 PRO A N 1
ATOM 737 C CA . PRO A 1 89 ? 15.002 -0.418 -14.682 1.00 55.72 89 PRO A CA 1
ATOM 738 C C . PRO A 1 89 ? 15.884 -1.369 -13.853 1.00 55.72 89 PRO A C 1
ATOM 740 O O . PRO A 1 89 ? 17.033 -1.039 -13.567 1.00 55.72 89 PRO A O 1
ATOM 743 N N . LEU A 1 90 ? 15.398 -2.568 -13.497 1.00 55.88 90 LEU A N 1
ATOM 744 C CA . LEU A 1 90 ? 16.195 -3.597 -12.819 1.00 55.88 90 LEU A CA 1
ATOM 745 C C . LEU A 1 90 ? 17.113 -4.364 -13.783 1.00 55.88 90 LEU A C 1
ATOM 747 O O . LEU A 1 90 ? 18.112 -4.927 -13.337 1.00 55.88 90 LEU A O 1
ATOM 751 N N . SER A 1 91 ? 16.840 -4.343 -15.094 1.00 57.09 91 SER A N 1
ATOM 752 C CA . SER A 1 91 ? 17.713 -4.973 -16.101 1.00 57.09 91 SER A CA 1
ATOM 753 C C . SER A 1 91 ? 19.082 -4.278 -16.210 1.00 57.09 91 SER A C 1
ATOM 755 O O . SER A 1 91 ? 20.104 -4.919 -16.461 1.00 57.09 91 SER A O 1
ATOM 757 N N . LEU A 1 92 ? 19.130 -2.972 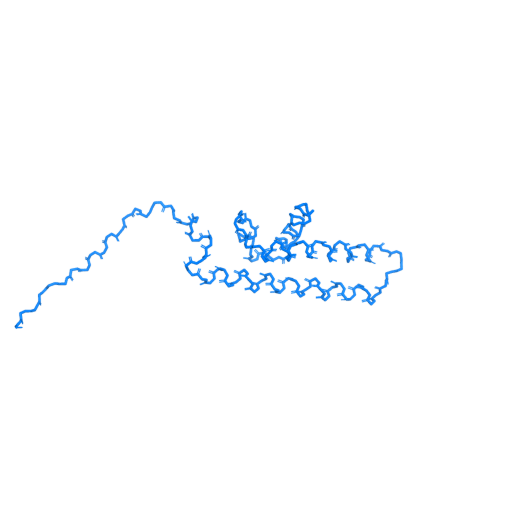-15.919 1.00 52.97 92 LEU A N 1
ATOM 758 C CA . LEU A 1 92 ? 20.362 -2.182 -15.850 1.00 52.97 92 LEU A CA 1
ATOM 759 C C . LEU A 1 92 ? 21.218 -2.518 -14.617 1.00 52.97 92 LEU A C 1
ATOM 761 O O . LEU A 1 92 ? 22.436 -2.364 -14.668 1.00 52.97 92 LEU A O 1
ATOM 765 N N . ILE A 1 93 ? 20.617 -3.016 -13.530 1.00 52.78 93 ILE A N 1
ATOM 766 C CA . ILE A 1 93 ? 21.330 -3.359 -12.285 1.00 52.78 93 ILE A CA 1
ATOM 767 C C . ILE A 1 93 ? 21.979 -4.751 -12.382 1.00 52.78 93 ILE A C 1
ATOM 769 O O . ILE A 1 93 ? 23.041 -4.976 -11.806 1.00 52.78 93 ILE A O 1
ATOM 773 N N . GLU A 1 94 ? 21.403 -5.677 -13.156 1.00 47.91 94 GLU A N 1
ATOM 774 C CA . GLU A 1 94 ? 21.994 -7.008 -13.395 1.00 47.91 94 GLU A CA 1
ATOM 775 C C . GLU A 1 94 ? 23.114 -7.007 -14.454 1.00 47.91 94 GLU A C 1
ATOM 777 O O . GLU A 1 94 ? 23.766 -8.026 -14.679 1.00 47.91 94 GLU A O 1
ATOM 782 N N . SER A 1 95 ? 23.422 -5.847 -15.042 1.00 46.75 95 SER A N 1
ATOM 783 C CA . SER A 1 95 ? 24.534 -5.654 -15.980 1.00 46.75 95 SER A CA 1
ATOM 784 C C . SER A 1 95 ? 25.885 -5.472 -15.259 1.00 46.75 95 SER A C 1
ATOM 786 O O . SER A 1 95 ? 26.626 -4.524 -15.512 1.00 46.75 95 SER A O 1
ATOM 788 N N . GLY A 1 96 ? 26.234 -6.396 -14.356 1.00 43.53 96 GLY A N 1
ATOM 789 C CA . GLY A 1 96 ? 27.639 -6.673 -14.020 1.00 43.53 96 GLY A CA 1
ATOM 790 C C . GLY A 1 96 ? 28.365 -7.240 -15.251 1.00 43.53 96 GLY A C 1
ATOM 791 O O . GLY A 1 96 ? 27.695 -7.681 -16.187 1.00 43.53 96 GLY A O 1
ATOM 792 N N . PRO A 1 97 ? 29.712 -7.214 -15.322 1.00 39.75 97 PRO A N 1
ATOM 793 C CA . PRO A 1 97 ? 30.422 -7.445 -16.573 1.00 39.75 97 PRO A CA 1
ATOM 794 C C . PRO A 1 97 ? 30.056 -8.823 -17.119 1.00 39.75 97 PRO A C 1
ATOM 796 O O . PRO A 1 97 ? 30.397 -9.846 -16.524 1.00 39.75 97 PRO A O 1
ATOM 799 N N . VAL A 1 98 ? 29.367 -8.846 -18.263 1.00 49.31 98 VAL A N 1
ATOM 800 C CA . VAL A 1 98 ? 29.144 -10.062 -19.045 1.00 49.31 98 VAL A CA 1
ATOM 801 C C . VAL A 1 98 ? 30.504 -10.470 -19.599 1.00 49.31 98 VAL A C 1
ATOM 803 O O . VAL A 1 98 ? 30.890 -10.157 -20.724 1.00 49.31 98 VAL A O 1
ATOM 806 N N . GLN A 1 99 ? 31.281 -11.136 -18.753 1.00 43.12 99 GLN A N 1
ATOM 807 C CA . GLN A 1 99 ? 32.503 -11.797 -19.139 1.00 43.12 99 GLN A CA 1
ATOM 808 C C . GLN A 1 99 ? 32.096 -13.025 -19.950 1.00 43.12 99 GLN A C 1
ATOM 810 O O . GLN A 1 99 ? 31.651 -14.036 -19.419 1.00 43.12 99 GLN A O 1
ATOM 815 N N . GLY A 1 100 ? 32.242 -12.898 -21.265 1.00 47.03 100 GLY A N 1
ATOM 816 C CA . GLY A 1 100 ? 32.361 -14.023 -22.176 1.00 47.03 100 GLY A CA 1
ATOM 817 C C . GLY A 1 100 ? 31.068 -14.779 -22.461 1.00 47.03 100 GLY A C 1
ATOM 818 O O . GLY A 1 100 ? 30.709 -15.721 -21.764 1.00 47.03 100 GLY A O 1
ATOM 819 N N . ARG A 1 101 ? 30.480 -14.497 -23.625 1.00 37.84 101 ARG A N 1
ATOM 820 C CA . ARG A 1 101 ? 30.217 -15.543 -24.629 1.00 37.84 101 ARG A CA 1
ATOM 821 C C . ARG A 1 101 ? 29.839 -14.901 -25.952 1.00 37.84 101 ARG A C 1
ATOM 823 O O . ARG A 1 101 ? 28.679 -14.756 -26.316 1.00 37.84 101 ARG A O 1
ATOM 830 N N . ILE A 1 102 ? 30.887 -14.588 -26.701 1.00 43.59 102 ILE A N 1
A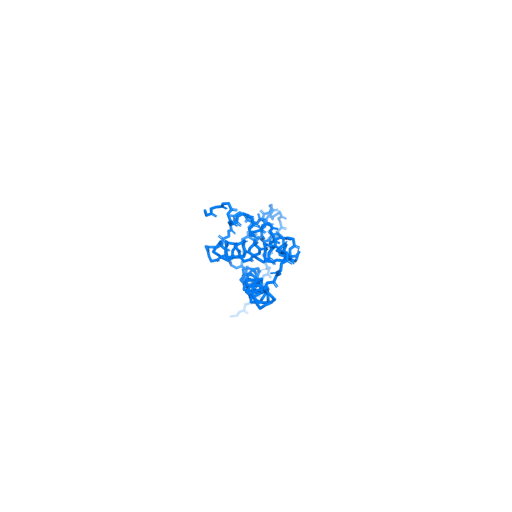TOM 831 C CA . ILE A 1 102 ? 30.845 -14.596 -28.154 1.00 43.59 102 ILE A CA 1
ATOM 832 C C . ILE A 1 102 ? 30.289 -15.968 -28.580 1.00 43.59 102 ILE A C 1
ATOM 834 O O . ILE A 1 102 ? 30.970 -16.986 -28.471 1.00 43.59 102 ILE A O 1
ATOM 838 N N . ARG A 1 103 ? 29.037 -16.016 -29.040 1.00 43.25 103 ARG A N 1
ATOM 839 C CA . ARG A 1 103 ? 28.538 -17.095 -29.900 1.00 43.25 103 ARG A CA 1
ATOM 840 C C . ARG A 1 103 ? 28.476 -16.544 -31.320 1.00 43.25 103 ARG A C 1
ATOM 842 O O . ARG A 1 103 ? 27.408 -16.179 -31.798 1.00 43.25 103 ARG A O 1
ATOM 849 N N . ILE A 1 104 ? 29.623 -16.496 -32.003 1.00 47.22 104 ILE A N 1
ATOM 850 C CA . ILE A 1 104 ? 29.596 -16.486 -33.470 1.00 47.22 104 ILE A CA 1
ATOM 851 C C . ILE A 1 104 ? 29.275 -17.920 -33.866 1.00 47.22 104 ILE A C 1
ATOM 853 O O . ILE A 1 104 ? 30.082 -18.834 -33.695 1.00 47.22 104 ILE A O 1
ATOM 857 N N . ARG A 1 105 ? 28.034 -18.134 -34.295 1.00 39.00 105 ARG A N 1
ATOM 858 C CA . ARG A 1 105 ? 27.589 -19.396 -34.868 1.00 39.00 105 ARG A CA 1
ATOM 859 C C . ARG A 1 105 ? 28.351 -19.571 -36.182 1.00 39.00 105 ARG A C 1
ATOM 861 O O . ARG A 1 105 ? 28.139 -18.811 -37.120 1.00 39.00 105 ARG A O 1
ATOM 868 N N . ALA A 1 106 ? 29.265 -20.536 -36.213 1.00 44.62 106 ALA A N 1
ATOM 869 C CA . ALA A 1 106 ? 29.885 -21.007 -37.440 1.00 44.62 106 ALA A CA 1
ATOM 870 C C . ALA A 1 106 ? 28.779 -21.447 -38.412 1.00 44.62 106 ALA A C 1
ATOM 872 O O . ALA A 1 106 ? 27.930 -22.270 -38.066 1.00 44.62 106 ALA A O 1
ATOM 873 N N . GLY A 1 107 ? 28.776 -20.854 -39.601 1.00 36.09 107 GLY A N 1
ATOM 874 C CA . GLY A 1 107 ? 27.830 -21.140 -40.668 1.00 36.09 107 GLY A CA 1
ATOM 875 C C . GLY A 1 107 ? 28.487 -20.889 -42.016 1.00 36.09 107 GLY A C 1
ATOM 876 O O . GLY A 1 107 ? 28.244 -19.866 -42.636 1.00 36.09 107 GLY A O 1
ATOM 877 N N . TRP A 1 108 ? 29.339 -21.819 -42.430 1.00 39.31 108 TRP A N 1
ATOM 878 C CA . TRP A 1 108 ? 29.685 -22.095 -43.827 1.00 39.31 108 TRP A CA 1
ATOM 879 C C . TRP A 1 108 ? 29.778 -23.626 -43.954 1.00 39.31 108 TRP A C 1
ATOM 881 O O . TRP A 1 108 ? 30.116 -24.256 -42.947 1.00 39.31 108 TRP A O 1
ATOM 891 N N . PRO A 1 109 ? 29.538 -24.254 -45.121 1.00 45.44 109 PRO A N 1
ATOM 892 C CA . PRO A 1 109 ? 29.318 -23.678 -46.452 1.00 45.44 109 PRO A CA 1
ATOM 893 C C . PRO A 1 109 ? 28.057 -24.233 -47.158 1.00 45.44 109 PRO A C 1
ATOM 895 O O . PRO A 1 109 ? 27.569 -25.312 -46.831 1.00 45.44 109 PRO A O 1
ATOM 898 N N . SER A 1 110 ? 27.572 -23.564 -48.205 1.00 40.81 110 SER A N 1
ATOM 899 C CA . SER A 1 110 ? 26.972 -24.307 -49.320 1.00 40.81 110 SER A CA 1
ATOM 900 C C . SER A 1 110 ? 27.073 -23.512 -50.612 1.00 40.81 110 SER A C 1
ATOM 902 O O . SER A 1 110 ? 26.518 -22.426 -50.747 1.00 40.81 110 SER A O 1
ATOM 904 N N . SER A 1 111 ? 27.870 -24.069 -51.512 1.00 49.06 111 SER A N 1
ATOM 905 C CA . SER A 1 111 ? 27.964 -23.753 -52.928 1.00 49.06 111 SER A CA 1
ATOM 906 C C . SER A 1 111 ? 26.626 -24.020 -53.618 1.00 49.06 111 SER A C 1
ATOM 908 O O . SER A 1 111 ? 26.026 -25.052 -53.336 1.00 49.06 111 SER A O 1
ATOM 910 N N . TYR A 1 112 ? 26.192 -23.119 -54.498 1.00 46.25 112 TYR A N 1
ATOM 911 C CA . TYR A 1 112 ? 25.828 -23.337 -55.910 1.00 46.25 112 TYR A CA 1
ATOM 912 C C . TYR A 1 112 ? 25.329 -22.018 -56.504 1.00 46.25 112 TYR A C 1
ATOM 914 O O . TYR A 1 112 ? 24.534 -21.330 -55.826 1.00 46.25 112 TYR A O 1
#

Radius of gyration: 22.0 Å; chains: 1; bounding box: 51×41×76 Å

pLDDT: mean 79.77, std 20.27, range [36.09, 97.94]

Secondary structure (DSSP, 8-state):
-HHHHHHHHHHHHHH-GGGHHHHT-S---HHHHHHHHHHHHHHHHHHHHHHSSS--HHHHHHHHHHHHHHHHHHHHHHHHHHH-TTT-TTTTTS-S----------------